Protein AF-A0A534K7B0-F1 (afdb_monomer_lite)

Foldseek 3Di:
DDPPPPPPPPPDDDDFDWDDDPNPDTDTDDDPVVCVVLVHDPPQDWDWDQDPVRDIDTHSDPPDDDPPPDDD

Sequence (72 aa):
MIDISGERGERHVEGRKLQLTGGSTYVVSLPKPWISATGLRAGDTVFLETMADGSLTVLPRPAEKAPPRKKV

Secondary structure (DSSP, 8-state):
------------------EEETTTEEE-PPPHHHHHHHT--TT---EEEE-TTS-EEEESS--S--------

Structure (mmCIF, N/CA/C/O backbone):
data_AF-A0A534K7B0-F1
#
_entry.id   AF-A0A534K7B0-F1
#
loop_
_atom_site.group_PDB
_atom_site.id
_atom_site.type_symbol
_atom_site.label_atom_id
_atom_site.label_alt_id
_atom_site.label_comp_id
_atom_site.label_asym_id
_atom_site.label_entity_id
_atom_site.label_seq_id
_atom_site.pdbx_PDB_ins_code
_atom_site.Cartn_x
_atom_site.Cartn_y
_atom_site.Cartn_z
_atom_site.occupancy
_atom_site.B_iso_or_equiv
_atom_site.auth_seq_id
_atom_site.auth_comp_id
_atom_site.auth_asym_id
_atom_site.auth_atom_id
_atom_site.pdbx_PDB_model_num
ATOM 1 N N . MET A 1 1 ? -20.292 -36.254 -8.391 1.00 39.38 1 MET A N 1
ATOM 2 C CA . MET A 1 1 ? -19.168 -35.803 -9.234 1.00 39.38 1 MET A CA 1
ATOM 3 C C . MET A 1 1 ? -18.991 -34.333 -8.913 1.00 39.38 1 MET A C 1
ATOM 5 O O . MET A 1 1 ? -19.936 -33.586 -9.106 1.00 39.38 1 MET A O 1
ATOM 9 N N . ILE A 1 2 ? -17.909 -33.977 -8.222 1.00 39.75 2 ILE A N 1
ATOM 10 C CA . ILE A 1 2 ? -17.690 -32.615 -7.720 1.00 39.75 2 ILE A CA 1
ATOM 11 C C . ILE A 1 2 ? -17.349 -31.739 -8.923 1.00 39.75 2 ILE A C 1
ATOM 13 O O . ILE A 1 2 ? -16.440 -32.072 -9.680 1.00 39.75 2 ILE A O 1
ATOM 17 N N . ASP A 1 3 ? -18.107 -30.664 -9.099 1.00 39.25 3 ASP A N 1
ATOM 18 C CA . ASP A 1 3 ? -17.852 -29.641 -10.102 1.00 39.25 3 ASP A CA 1
ATOM 19 C C . ASP A 1 3 ? -16.612 -28.850 -9.652 1.00 39.25 3 ASP A C 1
ATOM 21 O O . ASP A 1 3 ? -16.674 -28.006 -8.760 1.00 39.25 3 ASP A O 1
ATOM 25 N N . ILE A 1 4 ? -15.443 -29.217 -10.185 1.00 53.25 4 ILE A N 1
ATOM 26 C CA . ILE A 1 4 ? -14.175 -28.502 -9.984 1.00 53.25 4 ILE A CA 1
ATOM 27 C C . ILE A 1 4 ? -14.021 -27.506 -11.138 1.00 53.25 4 ILE A C 1
ATOM 29 O O . ILE A 1 4 ? -13.049 -27.532 -11.888 1.00 53.25 4 ILE A O 1
ATOM 33 N N . SER A 1 5 ? -15.010 -26.636 -11.306 1.00 49.41 5 SER A N 1
ATOM 34 C CA . SER A 1 5 ? -14.920 -25.477 -12.191 1.00 49.41 5 SER A CA 1
ATOM 35 C C . SER A 1 5 ? -14.576 -24.276 -11.326 1.00 49.41 5 SER A C 1
ATOM 37 O O . SER A 1 5 ? -15.426 -23.453 -11.005 1.00 49.41 5 SER A O 1
ATOM 39 N N . GLY A 1 6 ? -13.320 -24.234 -10.871 1.00 45.41 6 GLY A N 1
ATOM 40 C CA . GLY A 1 6 ? -12.780 -23.085 -10.162 1.00 45.41 6 GLY A CA 1
ATOM 41 C C . GLY A 1 6 ? -13.022 -21.834 -10.993 1.00 45.41 6 GLY A C 1
ATOM 42 O O . GLY A 1 6 ? -12.513 -21.728 -12.112 1.00 45.41 6 GLY A O 1
ATOM 43 N N . GLU A 1 7 ? -13.808 -20.908 -10.448 1.00 47.56 7 GLU A N 1
ATOM 44 C CA . GLU A 1 7 ? -13.896 -19.555 -10.968 1.00 47.56 7 GLU A CA 1
ATOM 45 C C . GLU A 1 7 ? -12.462 -19.038 -11.116 1.00 47.56 7 GLU A C 1
ATOM 47 O O . GLU A 1 7 ? -11.748 -18.815 -10.134 1.00 47.56 7 GLU A O 1
ATOM 52 N N . ARG A 1 8 ? -11.994 -18.899 -12.362 1.00 54.22 8 ARG A N 1
ATOM 53 C CA . ARG A 1 8 ? -10.833 -18.063 -12.652 1.00 54.22 8 ARG A CA 1
ATOM 54 C C . ARG A 1 8 ? -11.246 -16.670 -12.221 1.00 54.22 8 ARG A C 1
ATOM 56 O O . ARG A 1 8 ? -11.927 -15.990 -12.977 1.00 54.22 8 ARG A O 1
ATOM 63 N N . GLY A 1 9 ? -10.867 -16.285 -11.004 1.00 55.53 9 GLY A N 1
ATOM 64 C CA . GLY A 1 9 ? -11.055 -14.925 -10.527 1.00 55.53 9 GLY A CA 1
ATOM 65 C C . GLY A 1 9 ? -10.509 -13.976 -11.585 1.00 55.53 9 GLY A C 1
ATOM 66 O O . GLY A 1 9 ? -9.319 -14.031 -11.915 1.00 55.53 9 GLY A O 1
ATOM 67 N N . GLU A 1 10 ? -11.388 -13.171 -12.177 1.00 60.97 10 GLU A N 1
ATOM 68 C CA . GLU A 1 10 ? -10.989 -12.137 -13.118 1.00 60.97 10 GLU A CA 1
ATOM 69 C C . GLU A 1 10 ? -9.940 -11.258 -12.441 1.00 60.97 10 GLU A C 1
ATOM 71 O O . GLU A 1 10 ? -10.157 -10.689 -11.368 1.00 60.97 10 GLU A O 1
ATOM 76 N N . ARG A 1 11 ? -8.761 -11.166 -13.059 1.00 68.06 11 ARG A N 1
ATOM 77 C CA . ARG A 1 11 ? -7.727 -10.232 -12.623 1.00 68.06 11 ARG A CA 1
ATOM 78 C C . ARG A 1 11 ? -8.192 -8.833 -12.994 1.00 68.06 11 ARG A C 1
ATOM 80 O O . ARG A 1 11 ? -7.958 -8.375 -14.108 1.00 68.06 11 ARG A O 1
ATOM 87 N N . HIS A 1 12 ? -8.864 -8.168 -12.068 1.00 77.00 12 HIS A N 1
ATOM 88 C CA . HIS A 1 12 ? -9.256 -6.782 -12.254 1.00 77.00 12 HIS A CA 1
ATOM 89 C C . HIS A 1 12 ? -8.037 -5.884 -12.008 1.00 77.00 12 HIS A C 1
ATOM 91 O O . HIS A 1 12 ? -7.543 -5.783 -10.884 1.00 77.00 12 HIS A O 1
ATOM 97 N N . VAL A 1 13 ? -7.513 -5.275 -13.073 1.00 85.19 13 VAL A N 1
ATOM 98 C CA . VAL A 1 13 ? -6.390 -4.332 -12.998 1.00 85.19 13 VAL A CA 1
ATOM 99 C C . VAL A 1 13 ? -6.957 -2.919 -12.954 1.00 85.19 13 VAL A C 1
ATOM 101 O O . VAL A 1 13 ? -7.607 -2.477 -13.897 1.00 85.19 13 VAL A O 1
ATOM 104 N N . GLU A 1 14 ? -6.691 -2.197 -11.868 1.00 89.25 14 GLU A N 1
ATOM 105 C CA . GLU A 1 14 ? -7.022 -0.777 -11.742 1.00 89.25 14 GLU A CA 1
ATOM 106 C C . GLU A 1 14 ? -5.760 0.059 -11.503 1.00 89.25 14 GLU A C 1
ATOM 108 O O . GLU A 1 14 ? -4.849 -0.344 -10.780 1.00 89.25 14 GLU A O 1
ATOM 113 N N . GLY A 1 15 ? -5.695 1.238 -12.125 1.00 93.50 15 GLY A N 1
ATOM 114 C CA .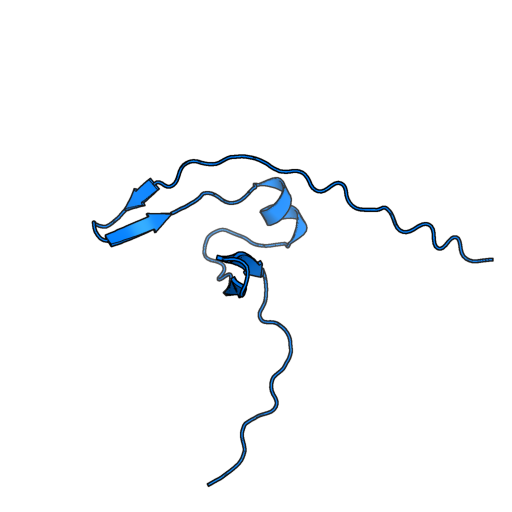 GLY A 1 15 ? -4.592 2.179 -11.943 1.00 93.50 15 GLY A CA 1
ATOM 115 C C . GLY A 1 15 ? -4.850 3.132 -10.779 1.00 93.50 15 GLY A C 1
ATOM 116 O O . GLY A 1 15 ? -5.935 3.701 -10.662 1.00 93.50 15 GLY A O 1
ATOM 117 N N . ARG A 1 16 ? -3.834 3.367 -9.942 1.00 96.19 16 ARG A N 1
ATOM 118 C CA . ARG A 1 16 ? -3.862 4.388 -8.885 1.00 96.19 16 ARG A CA 1
ATOM 119 C C . ARG A 1 16 ? -2.586 5.211 -8.907 1.00 96.19 16 ARG A C 1
ATOM 121 O O . ARG A 1 16 ? -1.506 4.693 -9.171 1.00 96.19 16 ARG A O 1
ATOM 128 N N . LYS A 1 17 ? -2.714 6.508 -8.630 1.00 96.38 17 LYS A N 1
ATOM 129 C CA . LYS A 1 17 ? -1.553 7.392 -8.499 1.00 96.38 17 LYS A CA 1
ATOM 130 C C . LYS A 1 17 ? -0.873 7.151 -7.156 1.00 96.38 17 LYS A C 1
ATOM 132 O O . LYS A 1 17 ? -1.550 7.037 -6.136 1.00 96.38 17 LYS A O 1
ATOM 137 N N . LEU A 1 18 ? 0.455 7.149 -7.169 1.00 96.8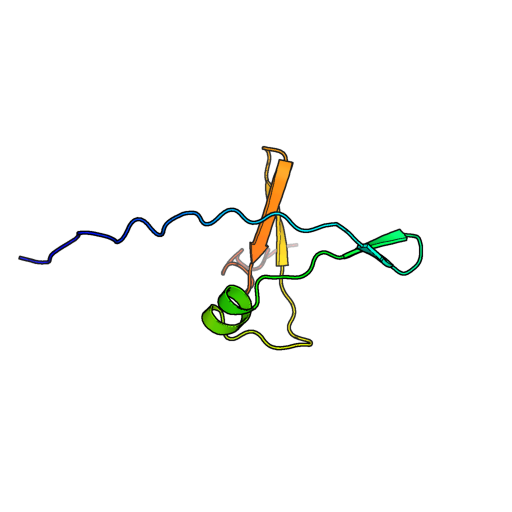1 18 LEU A N 1
ATOM 138 C CA . LEU A 1 18 ? 1.244 7.254 -5.950 1.00 96.81 18 LEU A CA 1
ATOM 139 C C . LEU A 1 18 ? 1.142 8.677 -5.400 1.00 96.81 18 LEU A C 1
ATOM 141 O O . LEU A 1 18 ? 1.179 9.654 -6.149 1.00 96.81 18 LEU A O 1
ATOM 145 N N . GLN A 1 19 ? 1.025 8.785 -4.085 1.00 97.50 19 GLN A N 1
ATOM 146 C CA . GLN A 1 19 ? 0.993 10.045 -3.356 1.00 97.50 19 GLN A CA 1
ATOM 147 C C . GLN A 1 19 ? 2.265 10.156 -2.526 1.00 97.50 19 GLN A C 1
ATOM 149 O O . GLN A 1 19 ? 2.583 9.233 -1.784 1.00 97.50 19 GLN A O 1
ATOM 154 N N . LEU A 1 20 ? 2.991 11.269 -2.629 1.00 96.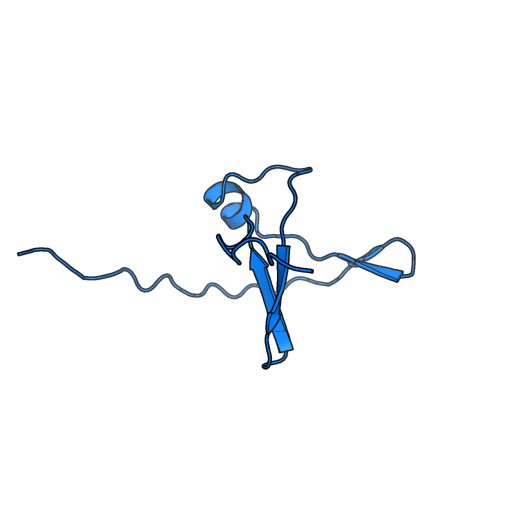50 20 LEU A N 1
ATOM 155 C CA . LEU A 1 20 ? 4.134 11.533 -1.758 1.00 96.50 20 LEU A CA 1
ATOM 156 C C . LEU A 1 20 ? 3.638 12.097 -0.422 1.00 96.50 20 LEU A C 1
ATOM 158 O O . LEU A 1 20 ? 2.893 13.075 -0.383 1.00 96.50 20 LEU A O 1
ATOM 162 N N . THR A 1 21 ? 4.078 11.489 0.671 1.00 94.44 21 THR A N 1
ATOM 163 C CA . THR A 1 21 ? 3.760 11.862 2.051 1.00 94.44 21 THR A CA 1
ATOM 164 C C . THR A 1 21 ? 5.049 11.901 2.874 1.00 94.44 21 THR A C 1
ATOM 166 O O . THR A 1 21 ? 5.977 11.131 2.628 1.00 94.44 21 THR A O 1
ATOM 169 N N . GLY A 1 22 ? 5.160 12.837 3.822 1.00 88.50 22 GLY A N 1
ATOM 170 C CA . GLY A 1 22 ? 6.323 12.921 4.721 1.00 88.50 22 GLY A CA 1
ATOM 171 C C . GLY A 1 22 ? 7.682 13.155 4.036 1.00 88.50 22 GLY A C 1
ATOM 172 O O . GLY A 1 22 ? 8.715 12.903 4.642 1.00 88.50 22 GLY A O 1
ATOM 173 N N . GLY A 1 23 ? 7.699 13.592 2.772 1.00 93.06 23 GLY A N 1
ATOM 174 C CA . GLY A 1 23 ? 8.909 13.919 2.003 1.00 93.06 23 GLY A CA 1
ATOM 175 C C . GLY A 1 23 ? 9.703 12.725 1.456 1.00 93.06 23 GLY A C 1
ATOM 176 O O . GLY A 1 23 ? 10.407 12.887 0.466 1.00 93.06 23 GLY A O 1
ATOM 177 N N . SER A 1 24 ? 9.566 11.532 2.037 1.00 93.38 24 SER A N 1
ATOM 178 C CA . SER A 1 24 ? 10.326 10.333 1.640 1.00 93.38 24 SER A CA 1
ATOM 179 C C . SER A 1 24 ? 9.473 9.084 1.410 1.00 93.38 24 SER A C 1
ATOM 181 O O . SER A 1 24 ? 10.008 8.051 1.015 1.00 93.38 24 SER A O 1
ATOM 183 N N . THR A 1 25 ? 8.161 9.148 1.654 1.00 93.88 25 THR A N 1
ATOM 184 C CA . THR A 1 25 ? 7.288 7.968 1.628 1.00 93.88 25 THR A CA 1
ATOM 185 C C . THR A 1 25 ? 6.188 8.114 0.589 1.00 93.88 25 THR A C 1
ATOM 187 O O . THR A 1 25 ? 5.422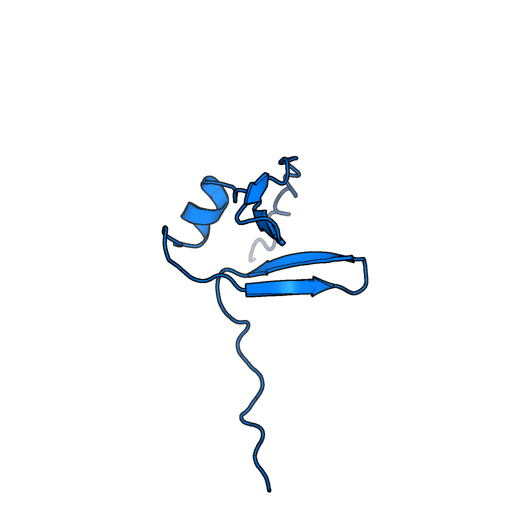 9.076 0.612 1.00 93.88 25 THR A O 1
ATOM 190 N N . TYR A 1 26 ? 6.064 7.129 -0.298 1.00 95.75 26 TYR A N 1
ATOM 191 C CA . TYR A 1 26 ? 4.926 7.038 -1.207 1.00 95.75 26 TYR A CA 1
ATOM 192 C C . TYR A 1 26 ? 3.809 6.185 -0.609 1.00 95.75 26 TYR A C 1
ATOM 194 O O . TYR A 1 26 ? 4.059 5.159 0.018 1.00 95.75 26 TYR A O 1
ATOM 202 N N . VAL A 1 27 ? 2.569 6.599 -0.850 1.00 95.06 27 VAL A N 1
ATOM 203 C CA . VAL A 1 27 ? 1.351 5.886 -0.464 1.00 95.06 27 VAL A CA 1
ATOM 204 C C . VAL A 1 27 ? 0.521 5.612 -1.713 1.00 95.06 27 VAL A C 1
ATOM 206 O O . VAL A 1 27 ? 0.408 6.460 -2.599 1.00 95.06 27 VAL A O 1
ATOM 209 N N . VAL A 1 28 ? -0.085 4.428 -1.772 1.00 95.50 28 VAL A N 1
ATOM 210 C CA . VAL A 1 28 ? -1.131 4.078 -2.736 1.00 95.50 28 VAL A CA 1
ATOM 211 C C . VAL A 1 28 ? -2.357 3.614 -1.966 1.00 95.50 28 VAL A C 1
ATOM 213 O O . VAL A 1 28 ? -2.253 2.877 -0.987 1.00 95.50 28 VAL A O 1
ATOM 216 N N . SER A 1 29 ? -3.535 4.068 -2.377 1.00 94.19 29 SER A N 1
ATOM 217 C CA . SER A 1 29 ? -4.775 3.635 -1.742 1.00 94.19 29 SER A CA 1
ATOM 218 C C . SER A 1 29 ? -5.102 2.201 -2.164 1.00 94.19 29 SER A C 1
ATOM 220 O O . SER A 1 29 ? -4.972 1.856 -3.333 1.00 94.19 29 SER A O 1
ATOM 222 N N . LEU A 1 30 ? -5.579 1.371 -1.238 1.00 93.94 30 LEU A N 1
ATOM 223 C CA . LEU A 1 30 ? -6.008 0.003 -1.550 1.00 93.94 30 LEU A CA 1
ATOM 224 C C . LEU A 1 30 ? -7.481 -0.033 -2.011 1.00 93.94 30 LEU A C 1
ATOM 226 O O . LEU A 1 30 ? -8.268 0.845 -1.624 1.00 93.94 30 LEU A O 1
ATOM 230 N N . PRO A 1 31 ? -7.892 -1.009 -2.844 1.00 92.94 31 PRO A N 1
ATOM 231 C CA . PRO A 1 31 ? -9.285 -1.168 -3.248 1.00 92.94 31 PRO A CA 1
ATOM 232 C C . PRO A 1 31 ? -10.192 -1.442 -2.055 1.00 92.94 31 PRO A C 1
ATOM 234 O O . PRO A 1 31 ? -9.997 -2.408 -1.323 1.00 92.94 31 PRO A O 1
ATOM 237 N N . LYS A 1 32 ? -11.235 -0.621 -1.878 1.00 92.69 32 LYS A N 1
ATOM 238 C CA . LYS A 1 32 ? -12.224 -0.821 -0.809 1.00 92.69 32 LYS A CA 1
ATOM 239 C C . LYS A 1 32 ? -12.867 -2.220 -0.860 1.00 92.69 32 LYS A C 1
ATOM 241 O O . LYS A 1 32 ? -12.957 -2.830 0.203 1.00 92.69 32 LYS A O 1
ATOM 246 N N . PRO A 1 33 ? -13.233 -2.777 -2.037 1.00 91.69 33 PRO A N 1
ATOM 247 C CA . PRO A 1 33 ? -13.731 -4.152 -2.114 1.00 91.69 33 PRO A CA 1
ATOM 248 C C . PRO A 1 33 ? -12.723 -5.190 -1.603 1.00 91.69 33 PRO A C 1
ATOM 250 O O . PRO A 1 33 ? -13.109 -6.106 -0.886 1.00 91.69 33 PRO A O 1
ATOM 253 N N . TRP A 1 34 ? -11.429 -5.016 -1.899 1.00 91.44 34 TRP A N 1
ATOM 254 C CA . TRP A 1 34 ? -10.366 -5.907 -1.418 1.00 91.44 34 TRP A CA 1
ATOM 255 C C . TRP A 1 34 ? -10.186 -5.822 0.103 1.00 91.44 34 TRP A C 1
ATOM 257 O O . TRP A 1 34 ? -10.074 -6.847 0.772 1.00 91.44 34 TRP A O 1
ATOM 267 N N . ILE A 1 35 ? -10.239 -4.613 0.674 1.00 93.19 35 ILE A N 1
ATOM 268 C CA . ILE A 1 35 ? -10.209 -4.410 2.132 1.00 93.19 35 ILE A CA 1
ATOM 269 C C . ILE A 1 35 ? -11.378 -5.141 2.805 1.00 93.19 35 ILE A C 1
ATOM 271 O O . ILE A 1 35 ? -11.179 -5.877 3.768 1.00 93.19 35 ILE A O 1
ATOM 275 N N . SER A 1 36 ? -12.593 -4.997 2.269 1.00 91.50 36 SER A N 1
ATOM 276 C CA . SER A 1 36 ? -13.772 -5.679 2.810 1.00 91.50 36 SER A CA 1
ATOM 277 C C . SER A 1 36 ? -13.685 -7.200 2.667 1.00 91.50 36 SER A C 1
ATOM 279 O O . SER A 1 36 ? -13.993 -7.909 3.621 1.00 91.50 36 SER A O 1
ATOM 281 N N . ALA A 1 37 ? -13.220 -7.706 1.521 1.00 90.00 37 ALA A N 1
ATOM 282 C CA . ALA A 1 37 ? -13.081 -9.141 1.269 1.00 90.00 37 ALA A CA 1
ATOM 283 C C . ALA A 1 37 ? -12.023 -9.814 2.160 1.00 90.00 37 ALA A C 1
ATOM 285 O O . ALA A 1 37 ? -12.158 -10.982 2.511 1.00 90.00 37 ALA A O 1
ATOM 286 N N . THR A 1 38 ? -10.978 -9.080 2.550 1.00 90.06 38 THR A N 1
ATOM 287 C CA . THR A 1 38 ? -9.914 -9.583 3.437 1.00 90.06 38 THR A CA 1
ATOM 288 C C . THR A 1 38 ? -10.236 -9.414 4.927 1.00 90.06 38 THR A C 1
ATOM 290 O O . THR A 1 38 ? -9.514 -9.941 5.775 1.00 90.06 38 THR A O 1
ATOM 293 N N . GLY A 1 39 ? -11.325 -8.709 5.259 1.00 91.62 39 GLY A N 1
ATOM 294 C CA . GLY A 1 39 ? -11.730 -8.414 6.636 1.00 91.62 39 GLY A CA 1
ATOM 295 C C . GLY A 1 39 ? -10.850 -7.379 7.344 1.00 91.62 39 GLY A C 1
ATOM 296 O O . GLY A 1 39 ? -10.941 -7.251 8.566 1.00 91.62 39 GLY A O 1
ATOM 297 N N . LEU A 1 40 ? -10.010 -6.662 6.592 1.00 92.06 40 LEU A N 1
ATOM 298 C CA . LEU A 1 40 ? -9.128 -5.616 7.102 1.00 92.06 40 LEU A CA 1
ATOM 299 C C . LEU A 1 40 ? -9.896 -4.332 7.438 1.00 92.06 40 LEU A C 1
ATOM 301 O O . LEU A 1 40 ? -10.970 -4.043 6.900 1.00 92.06 40 LEU A O 1
ATOM 305 N N . ARG A 1 41 ? -9.303 -3.522 8.313 1.00 93.56 41 ARG A N 1
ATOM 306 C CA . ARG A 1 41 ? -9.806 -2.220 8.760 1.00 93.56 41 ARG A CA 1
ATOM 307 C C . ARG A 1 41 ? -8.679 -1.191 8.773 1.00 93.56 41 ARG A C 1
ATOM 309 O O . ARG A 1 41 ? -7.499 -1.517 8.676 1.00 93.56 41 ARG A O 1
ATOM 316 N N . ALA A 1 42 ? -9.044 0.084 8.889 1.00 90.88 42 ALA A N 1
ATOM 317 C CA . ALA A 1 42 ? -8.057 1.144 9.060 1.00 90.88 42 ALA A CA 1
ATOM 318 C C . ALA A 1 42 ? -7.236 0.903 10.339 1.00 90.88 42 ALA A C 1
ATOM 320 O O . ALA A 1 42 ? -7.808 0.671 11.401 1.00 90.88 42 ALA A O 1
ATOM 321 N N . GLY A 1 43 ? -5.910 0.972 10.219 1.00 90.00 43 GLY A N 1
ATOM 322 C CA . GLY A 1 43 ? -4.971 0.674 11.304 1.00 90.00 43 GLY A CA 1
ATOM 323 C C . GLY A 1 43 ? -4.432 -0.758 11.298 1.00 90.00 43 GLY A C 1
ATOM 324 O O . GLY A 1 43 ? -3.406 -1.002 11.931 1.00 90.00 43 GLY A O 1
ATOM 325 N N . ASP A 1 44 ? -5.048 -1.682 10.553 1.00 91.94 44 ASP A N 1
ATOM 326 C CA . ASP A 1 44 ? -4.505 -3.032 10.400 1.00 91.94 44 ASP A CA 1
ATOM 327 C C . ASP A 1 44 ? -3.207 -3.009 9.584 1.00 91.94 44 ASP A C 1
ATOM 329 O O . ASP A 1 44 ? -3.024 -2.211 8.660 1.00 91.94 44 ASP A O 1
ATOM 333 N N . THR A 1 45 ? -2.293 -3.915 9.927 1.00 91.94 45 THR A N 1
ATOM 334 C CA . THR A 1 45 ? -1.015 -4.065 9.227 1.00 91.94 45 THR A CA 1
ATOM 335 C C . THR A 1 45 ? -1.156 -5.042 8.068 1.00 91.94 45 THR A C 1
ATOM 337 O O . THR A 1 45 ? -1.667 -6.148 8.234 1.00 91.94 45 THR A O 1
ATOM 340 N N . VAL A 1 46 ? -0.636 -4.648 6.908 1.00 94.06 46 VAL A N 1
ATOM 341 C CA . VAL A 1 46 ? -0.432 -5.523 5.749 1.00 94.06 46 VAL A CA 1
ATOM 342 C C . VAL A 1 46 ? 1.060 -5.707 5.507 1.00 94.06 46 VAL A C 1
ATOM 344 O O . VAL A 1 46 ? 1.871 -4.872 5.907 1.00 94.06 46 VAL A O 1
ATOM 347 N N . PHE A 1 47 ? 1.420 -6.790 4.831 1.00 93.38 47 PHE A N 1
ATOM 348 C CA . PHE A 1 47 ? 2.802 -7.085 4.471 1.00 93.38 47 PHE A CA 1
ATOM 349 C C . PHE A 1 47 ? 3.006 -6.842 2.983 1.00 93.38 47 PHE A C 1
ATOM 351 O O . PHE A 1 47 ? 2.104 -7.071 2.179 1.00 93.38 47 PHE A O 1
ATOM 358 N N . LEU A 1 48 ? 4.191 -6.361 2.629 1.00 93.94 48 LEU A N 1
ATOM 359 C CA . LEU A 1 48 ? 4.584 -6.107 1.252 1.00 93.94 48 LEU A CA 1
ATOM 360 C C . LEU A 1 48 ? 5.712 -7.066 0.889 1.00 93.94 48 LEU A C 1
ATOM 362 O O . LEU A 1 48 ? 6.710 -7.139 1.605 1.00 93.94 48 LEU A O 1
ATOM 366 N N . GLU A 1 49 ? 5.551 -7.784 -0.215 1.00 95.06 49 GLU A N 1
ATOM 367 C CA . GLU A 1 49 ? 6.577 -8.662 -0.768 1.00 95.06 49 GLU A CA 1
ATOM 368 C C . GLU A 1 49 ? 6.957 -8.183 -2.167 1.00 95.06 49 GLU A C 1
ATOM 370 O O . GLU A 1 49 ? 6.108 -8.091 -3.057 1.00 95.06 49 GLU A O 1
ATOM 375 N N . THR A 1 50 ? 8.236 -7.861 -2.355 1.00 95.75 50 THR A N 1
ATOM 376 C CA . THR A 1 50 ? 8.786 -7.529 -3.671 1.00 95.75 50 THR A CA 1
ATOM 377 C C . THR A 1 50 ? 9.177 -8.816 -4.379 1.00 95.75 50 THR A C 1
ATOM 379 O O . THR A 1 50 ? 10.001 -9.582 -3.878 1.00 95.75 50 THR A O 1
ATOM 382 N N . MET A 1 51 ? 8.605 -9.043 -5.554 1.00 95.69 51 MET A N 1
ATOM 383 C CA . MET A 1 51 ? 8.893 -10.214 -6.371 1.00 95.69 51 MET A CA 1
ATOM 384 C C . MET A 1 51 ? 10.060 -9.946 -7.328 1.00 95.69 51 MET A C 1
ATOM 386 O O . MET A 1 51 ? 10.419 -8.802 -7.611 1.00 95.69 51 MET A O 1
ATOM 390 N N . ALA A 1 52 ? 10.663 -11.016 -7.852 1.00 95.75 52 ALA A N 1
ATOM 391 C CA . ALA A 1 52 ? 11.814 -10.924 -8.755 1.00 95.75 52 ALA A CA 1
ATOM 392 C C . ALA A 1 52 ? 11.500 -10.224 -10.091 1.00 95.75 52 ALA A C 1
ATOM 394 O O . ALA A 1 52 ? 12.399 -9.671 -10.718 1.00 95.75 52 ALA A O 1
ATOM 395 N N . ASP A 1 53 ? 10.236 -10.228 -10.517 1.00 96.25 53 ASP A N 1
ATOM 396 C CA . ASP A 1 53 ? 9.763 -9.521 -11.713 1.00 96.25 53 ASP A CA 1
ATOM 397 C C . ASP A 1 53 ? 9.515 -8.017 -11.473 1.00 96.25 53 ASP A C 1
ATOM 399 O O . ASP A 1 53 ? 9.072 -7.310 -12.376 1.00 96.25 53 ASP A O 1
ATOM 403 N N . GLY A 1 54 ? 9.805 -7.521 -10.265 1.00 93.25 54 GLY A N 1
ATOM 404 C CA . GLY A 1 54 ? 9.605 -6.129 -9.869 1.00 93.25 54 GLY A CA 1
ATOM 405 C C . GLY A 1 54 ? 8.180 -5.799 -9.427 1.00 93.25 54 GLY A C 1
ATOM 406 O O . GLY A 1 54 ? 7.913 -4.651 -9.069 1.00 93.25 54 GLY A O 1
ATOM 407 N N . SER A 1 55 ? 7.262 -6.771 -9.424 1.00 94.19 55 SER A N 1
ATOM 408 C CA . SER A 1 55 ? 5.928 -6.575 -8.861 1.00 94.19 55 SER A CA 1
ATOM 409 C C . SER A 1 55 ? 5.966 -6.496 -7.330 1.00 94.19 55 SER A C 1
ATOM 411 O O . SER A 1 55 ? 6.863 -7.028 -6.669 1.00 94.19 55 SER A O 1
ATOM 413 N N . LEU A 1 56 ? 4.982 -5.798 -6.759 1.00 93.56 56 LEU A N 1
ATOM 414 C CA . LEU A 1 56 ? 4.794 -5.669 -5.316 1.00 93.56 56 LEU A CA 1
ATOM 415 C C . LEU A 1 56 ? 3.476 -6.336 -4.923 1.00 93.56 56 LEU A C 1
ATOM 417 O O . LEU A 1 56 ? 2.407 -5.910 -5.363 1.00 93.56 56 LEU A O 1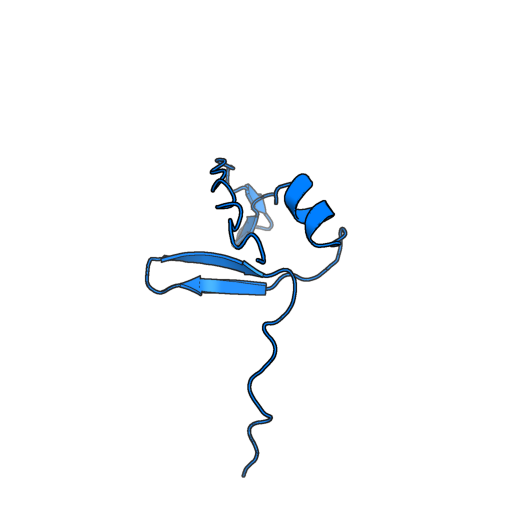
ATOM 421 N N . THR A 1 57 ? 3.551 -7.358 -4.077 1.00 92.94 57 THR A N 1
ATOM 422 C CA . THR A 1 57 ? 2.380 -8.087 -3.581 1.00 92.94 57 THR A CA 1
ATOM 423 C C . THR A 1 57 ? 1.995 -7.586 -2.194 1.00 92.94 57 THR A C 1
ATOM 425 O O . THR A 1 57 ? 2.838 -7.497 -1.304 1.00 92.94 57 THR A O 1
ATOM 428 N N . VAL A 1 58 ? 0.709 -7.274 -2.002 1.00 93.38 58 VAL A N 1
ATOM 429 C CA . VAL A 1 58 ? 0.143 -6.871 -0.706 1.00 93.38 58 VAL A CA 1
ATOM 430 C C . VAL A 1 58 ? -0.553 -8.066 -0.063 1.00 93.38 58 VAL A C 1
ATOM 432 O O . VAL A 1 58 ? -1.503 -8.618 -0.620 1.00 93.38 58 VAL A O 1
ATOM 435 N N . LEU A 1 59 ? -0.103 -8.448 1.129 1.00 92.19 59 LEU A N 1
ATOM 436 C CA . LEU A 1 59 ? -0.584 -9.611 1.866 1.00 92.19 59 LEU A CA 1
ATOM 437 C C . LEU A 1 59 ? -1.359 -9.154 3.117 1.00 92.19 59 LEU A C 1
ATOM 439 O O . LEU A 1 59 ? -0.790 -8.469 3.971 1.00 92.19 59 LEU A O 1
ATOM 443 N N . PRO A 1 60 ? -2.643 -9.533 3.274 1.00 88.50 60 PRO A N 1
ATOM 444 C CA . PRO A 1 60 ? -3.474 -9.112 4.407 1.00 88.50 60 PRO A CA 1
ATOM 445 C C . PRO A 1 60 ? -3.103 -9.801 5.732 1.00 88.50 60 PRO A C 1
ATOM 447 O O . PRO A 1 60 ? -3.571 -9.396 6.791 1.00 88.50 60 PRO A O 1
ATOM 450 N N . ARG A 1 61 ? -2.292 -10.864 5.689 1.00 79.19 61 ARG A N 1
ATOM 451 C CA . ARG A 1 61 ? -1.749 -11.590 6.846 1.00 79.19 61 ARG A CA 1
ATOM 452 C C . ARG A 1 61 ? -0.332 -12.062 6.509 1.00 79.19 61 ARG A C 1
ATOM 454 O O . ARG A 1 61 ? -0.041 -12.233 5.323 1.00 79.19 61 ARG A O 1
ATOM 461 N N . PRO A 1 62 ? 0.536 -12.315 7.503 1.00 61.34 62 PRO A N 1
ATOM 462 C CA . PRO A 1 62 ? 1.799 -12.988 7.238 1.00 61.34 62 PRO A CA 1
ATOM 463 C C . PRO A 1 62 ? 1.507 -14.361 6.622 1.00 61.34 62 PRO A C 1
ATOM 465 O O . PRO A 1 62 ? 0.604 -15.061 7.085 1.00 61.34 62 PRO A O 1
ATOM 468 N N . ALA A 1 63 ? 2.270 -14.763 5.607 1.00 55.84 63 ALA A N 1
ATOM 469 C CA . ALA A 1 63 ? 2.273 -16.153 5.177 1.00 55.84 63 ALA A CA 1
ATOM 470 C C . ALA A 1 63 ? 2.753 -17.019 6.358 1.00 55.84 63 ALA A C 1
ATOM 472 O O . ALA A 1 63 ? 3.881 -16.882 6.830 1.00 55.84 63 ALA A O 1
ATOM 473 N N . GLU A 1 64 ? 1.896 -17.891 6.884 1.00 52.91 64 GLU A N 1
ATOM 474 C CA . GLU A 1 64 ? 2.334 -18.986 7.753 1.00 52.91 64 GLU A CA 1
ATOM 475 C C . GLU A 1 64 ? 3.231 -19.897 6.880 1.00 52.91 64 GLU A C 1
ATOM 477 O O . GLU A 1 64 ? 2.759 -20.370 5.854 1.00 52.91 64 GLU A O 1
ATOM 482 N N . LYS A 1 65 ? 4.531 -20.163 7.086 1.00 44.34 65 LYS A N 1
ATOM 483 C CA . LYS A 1 65 ? 5.491 -20.115 8.206 1.00 44.34 65 LYS A CA 1
ATOM 484 C C . LYS A 1 65 ? 6.918 -19.988 7.628 1.00 44.34 65 LYS A C 1
ATOM 486 O O . LYS A 1 65 ? 7.198 -20.565 6.582 1.00 44.34 65 LYS A O 1
ATOM 491 N N . ALA A 1 66 ? 7.867 -19.479 8.416 1.00 40.00 66 ALA A N 1
ATOM 492 C CA . ALA A 1 66 ? 9.175 -20.135 8.532 1.00 40.00 66 ALA A CA 1
ATOM 493 C C . ALA A 1 66 ? 9.301 -20.677 9.970 1.00 40.00 66 ALA A C 1
ATOM 495 O O . ALA A 1 66 ? 8.909 -19.971 10.904 1.00 40.00 66 ALA A O 1
ATOM 496 N N . PRO A 1 67 ? 9.771 -21.923 10.184 1.00 46.78 67 PRO A N 1
ATOM 497 C CA . PRO A 1 67 ? 9.943 -22.473 11.527 1.00 46.78 67 PRO A CA 1
ATOM 498 C C . PRO A 1 67 ? 10.922 -21.601 12.328 1.00 46.78 67 PRO A C 1
ATOM 500 O O . PRO A 1 67 ? 11.765 -20.930 11.722 1.00 46.78 67 PRO A O 1
ATOM 503 N N . PRO A 1 68 ? 10.850 -21.603 13.675 1.00 50.50 68 PRO A N 1
ATOM 504 C CA . PRO A 1 68 ? 11.810 -20.868 14.482 1.00 50.50 68 PRO A CA 1
ATOM 505 C C . PRO A 1 68 ? 13.208 -21.335 14.083 1.00 50.50 68 PRO A C 1
ATOM 507 O O . PRO A 1 68 ? 13.528 -22.522 14.203 1.00 50.50 68 PRO A O 1
ATOM 510 N N . ARG A 1 69 ? 14.036 -20.411 13.580 1.00 56.16 69 ARG A N 1
ATOM 511 C CA . ARG A 1 69 ? 15.469 -20.659 13.440 1.00 56.16 69 ARG A CA 1
ATOM 512 C C . ARG A 1 69 ? 15.985 -20.969 14.838 1.00 56.16 69 ARG A C 1
ATOM 514 O O . ARG A 1 69 ? 16.146 -20.078 15.664 1.00 56.16 69 ARG A O 1
ATOM 521 N N . LYS A 1 70 ? 16.167 -22.255 15.122 1.00 54.38 70 LYS A N 1
ATOM 522 C CA . LYS A 1 70 ? 16.870 -22.707 16.310 1.00 54.38 70 LYS A CA 1
ATOM 523 C C . LYS A 1 70 ? 18.361 -22.713 15.983 1.00 54.38 70 LYS A C 1
ATOM 525 O O . LYS A 1 70 ? 18.735 -23.261 14.945 1.00 54.38 70 LYS A O 1
ATOM 530 N N . LYS A 1 71 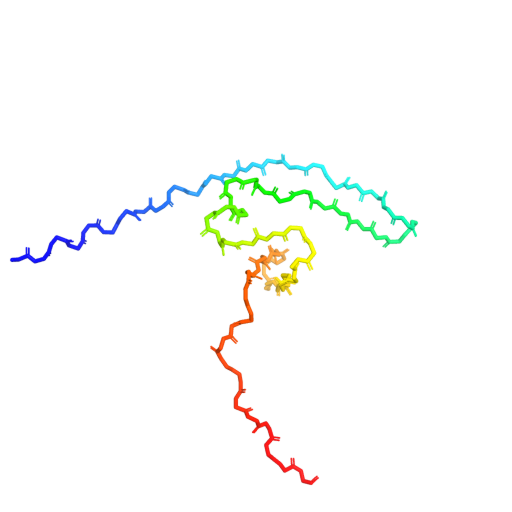? 19.145 -22.267 16.972 1.00 45.12 71 LYS A N 1
ATOM 531 C CA . LYS A 1 71 ? 20.607 -22.402 17.156 1.00 45.12 71 LYS A CA 1
ATOM 532 C C . LYS A 1 71 ? 21.410 -21.219 16.588 1.00 45.12 71 LYS A C 1
ATOM 534 O O . LYS A 1 71 ? 21.107 -20.761 15.494 1.00 45.12 71 LYS A O 1
ATOM 539 N N . VAL A 1 72 ? 22.412 -20.677 17.281 1.00 52.47 72 VAL A N 1
ATOM 540 C CA . VAL A 1 72 ? 23.290 -21.197 18.356 1.00 52.47 72 VAL A CA 1
ATOM 541 C C . VAL A 1 72 ? 23.345 -20.229 19.529 1.00 52.47 72 VAL A C 1
ATOM 543 O O . VAL A 1 72 ? 23.376 -19.010 19.262 1.00 52.47 72 VAL A O 1
#

Radius of gyration: 17.12 Å; chains: 1; bounding box: 42×50×32 Å

pLDDT: mean 79.74, std 20.05, range [39.25, 97.5]